Protein AF-A0A0G0KDI8-F1 (afdb_monomer_lite)

pLDDT: mean 92.57, std 6.48, range [63.03, 98.62]

Structure (mmCIF, N/CA/C/O backbone):
data_AF-A0A0G0KDI8-F1
#
_entry.id   AF-A0A0G0KDI8-F1
#
loop_
_atom_site.group_PDB
_atom_site.id
_atom_site.type_symbol
_atom_site.label_atom_id
_atom_site.label_alt_id
_atom_site.label_comp_id
_atom_site.label_asym_id
_atom_site.label_entity_id
_atom_site.label_seq_id
_atom_site.pdbx_PDB_ins_code
_atom_site.Cartn_x
_atom_site.Cartn_y
_atom_site.Cartn_z
_atom_site.occupancy
_atom_site.B_iso_or_equiv
_atom_site.auth_seq_id
_atom_site.auth_comp_id
_atom_site.auth_asym_id
_atom_site.auth_atom_id
_atom_site.pdbx_PDB_model_num
ATOM 1 N N . PHE A 1 1 ? 3.969 -15.361 -10.409 1.00 73.94 1 PHE A N 1
ATOM 2 C CA . PHE A 1 1 ? 3.063 -15.507 -11.571 1.00 73.94 1 PHE A CA 1
ATOM 3 C C . PHE A 1 1 ? 1.758 -14.800 -11.263 1.00 73.94 1 PHE A C 1
ATOM 5 O O . PHE A 1 1 ? 1.228 -15.011 -10.180 1.00 73.94 1 PHE A O 1
ATOM 12 N N . VAL A 1 2 ? 1.254 -13.973 -12.180 1.00 86.31 2 VAL A N 1
ATOM 13 C CA . VAL A 1 2 ? 0.004 -13.214 -12.009 1.00 86.31 2 VAL A CA 1
ATOM 14 C C . VAL A 1 2 ? -0.859 -13.410 -13.258 1.00 86.31 2 VAL A C 1
ATOM 16 O O . VAL A 1 2 ? -0.317 -13.529 -14.357 1.00 86.31 2 VAL A O 1
ATOM 19 N N . LYS A 1 3 ? -2.187 -13.508 -13.109 1.00 89.38 3 LYS A N 1
ATOM 20 C CA . LYS A 1 3 ? -3.103 -13.579 -14.260 1.00 89.38 3 LYS A CA 1
ATOM 21 C C . LYS A 1 3 ? -3.328 -12.170 -14.812 1.00 89.38 3 LYS A C 1
ATOM 23 O O . LYS A 1 3 ? -3.348 -11.210 -14.052 1.00 89.38 3 LYS A O 1
ATOM 28 N N . LYS A 1 4 ? -3.542 -12.052 -16.125 1.00 84.69 4 LYS A N 1
ATOM 29 C CA . LYS A 1 4 ? -3.704 -10.752 -16.804 1.00 84.69 4 LYS A CA 1
ATOM 30 C C . LYS A 1 4 ? -4.833 -9.888 -16.217 1.00 84.69 4 LYS A C 1
ATOM 32 O O . LYS A 1 4 ? -4.690 -8.673 -16.148 1.00 84.69 4 LYS A O 1
ATOM 37 N N . ASP A 1 5 ? -5.912 -10.522 -15.766 1.00 88.94 5 ASP A N 1
ATOM 38 C CA . ASP A 1 5 ? -7.102 -9.845 -15.231 1.00 88.94 5 ASP A CA 1
ATOM 39 C C . ASP A 1 5 ? -7.124 -9.798 -13.691 1.00 88.94 5 ASP A C 1
ATOM 41 O O . ASP A 1 5 ? -8.166 -9.582 -13.076 1.00 88.94 5 ASP A O 1
ATOM 45 N N . SER A 1 6 ? -5.989 -10.060 -13.037 1.00 92.12 6 SER A N 1
ATOM 46 C CA . SER A 1 6 ? -5.886 -9.940 -11.584 1.00 92.12 6 SER A CA 1
ATOM 47 C C . SER A 1 6 ? -5.852 -8.475 -11.152 1.00 92.12 6 SER A C 1
ATOM 49 O O . SER A 1 6 ? -5.114 -7.670 -11.715 1.00 92.12 6 SER A O 1
ATOM 51 N N . VAL A 1 7 ? -6.588 -8.169 -10.082 1.00 94.50 7 VAL A N 1
ATOM 52 C CA . VAL A 1 7 ? -6.376 -6.960 -9.280 1.00 94.50 7 VAL A CA 1
ATOM 53 C C . VAL A 1 7 ? -5.267 -7.262 -8.283 1.00 94.50 7 VAL A C 1
ATOM 55 O O . VAL A 1 7 ? -5.380 -8.215 -7.509 1.00 94.50 7 VAL A O 1
ATOM 58 N N . VAL A 1 8 ? -4.193 -6.479 -8.314 1.00 94.94 8 VAL A N 1
ATOM 59 C CA . VAL A 1 8 ? -3.029 -6.693 -7.449 1.00 94.94 8 VAL A CA 1
ATOM 60 C C . VAL A 1 8 ? -2.939 -5.584 -6.410 1.00 94.94 8 VAL A C 1
ATOM 62 O O . VAL A 1 8 ? -3.027 -4.404 -6.729 1.00 94.94 8 VAL A O 1
ATOM 65 N N . ILE A 1 9 ? -2.753 -5.963 -5.152 1.00 95.62 9 ILE A N 1
ATOM 66 C CA . ILE A 1 9 ? -2.483 -5.025 -4.065 1.00 95.62 9 ILE A CA 1
ATOM 67 C C . ILE A 1 9 ? -1.054 -5.290 -3.608 1.00 95.62 9 ILE A C 1
ATOM 69 O O . ILE A 1 9 ? -0.752 -6.372 -3.110 1.00 95.62 9 ILE A O 1
ATOM 73 N N . ASP A 1 10 ? -0.192 -4.308 -3.827 1.00 95.12 10 ASP A N 1
ATOM 74 C CA . ASP A 1 10 ? 1.206 -4.300 -3.421 1.00 95.12 10 ASP A CA 1
ATOM 75 C C . ASP A 1 10 ? 1.326 -3.674 -2.029 1.00 95.12 10 ASP A C 1
ATOM 77 O O . ASP A 1 10 ? 1.137 -2.468 -1.845 1.00 95.12 10 ASP A O 1
ATOM 81 N N . ALA A 1 11 ? 1.589 -4.525 -1.040 1.00 95.31 11 ALA A N 1
ATOM 82 C CA . ALA A 1 11 ? 1.886 -4.118 0.330 1.00 95.31 11 ALA A CA 1
ATOM 83 C C . ALA A 1 11 ? 3.400 -4.068 0.607 1.00 95.31 11 ALA A C 1
ATOM 85 O O . ALA A 1 11 ? 3.801 -3.807 1.744 1.00 95.31 11 ALA A O 1
ATOM 86 N N . GLY A 1 12 ? 4.222 -4.322 -0.414 1.00 94.50 12 GLY A N 1
ATOM 87 C CA . GLY A 1 12 ? 5.669 -4.274 -0.351 1.00 94.50 12 GLY A CA 1
ATOM 88 C C . GLY A 1 12 ? 6.175 -2.859 -0.110 1.00 94.50 12 GLY A C 1
ATOM 89 O O . GLY A 1 12 ? 5.661 -1.872 -0.643 1.00 94.50 12 GLY A O 1
ATOM 90 N N . ALA A 1 13 ? 7.205 -2.765 0.721 1.00 94.94 13 ALA A N 1
ATOM 91 C CA . ALA A 1 13 ? 7.915 -1.528 0.998 1.00 94.94 13 ALA A CA 1
ATOM 92 C C . ALA A 1 13 ? 9.379 -1.864 1.278 1.00 94.94 13 ALA A C 1
ATOM 94 O O . ALA A 1 13 ? 9.761 -2.199 2.399 1.00 94.94 13 ALA A O 1
ATOM 95 N N . SER A 1 14 ? 10.193 -1.789 0.233 1.00 95.50 14 SER A N 1
ATOM 96 C CA . SER A 1 14 ? 11.644 -1.924 0.303 1.00 95.50 14 SER A CA 1
ATOM 97 C C . SER A 1 14 ? 12.313 -0.645 -0.191 1.00 95.50 14 SER A C 1
ATOM 99 O O . SER A 1 14 ? 11.724 0.116 -0.956 1.00 95.50 14 SER A O 1
ATOM 101 N N . GLU A 1 15 ? 13.537 -0.381 0.260 1.00 96.19 15 GLU A N 1
ATOM 102 C CA . GLU A 1 15 ? 14.316 0.767 -0.200 1.00 96.19 15 GLU A CA 1
ATOM 103 C C . GLU A 1 15 ? 15.558 0.287 -0.947 1.00 96.19 15 GLU A C 1
ATOM 105 O O . GLU A 1 15 ? 16.295 -0.580 -0.473 1.00 96.19 15 GLU A O 1
ATOM 110 N N . SER A 1 16 ? 15.800 0.863 -2.121 1.00 94.94 16 SER A N 1
ATOM 111 C CA . SER A 1 16 ? 17.015 0.636 -2.896 1.00 94.94 16 SER A CA 1
ATOM 112 C C . SER A 1 16 ? 17.437 1.929 -3.575 1.00 94.94 16 SER A C 1
ATOM 114 O O . SER A 1 16 ? 16.615 2.606 -4.189 1.00 94.94 16 SER A O 1
ATOM 116 N N . GLU A 1 17 ? 18.711 2.301 -3.430 1.00 95.44 17 GLU A N 1
ATOM 117 C CA . GLU A 1 17 ? 19.281 3.526 -4.018 1.00 95.44 17 GLU A CA 1
ATOM 118 C C . GLU A 1 17 ? 18.468 4.804 -3.708 1.00 95.44 17 GLU A C 1
ATOM 120 O O . GLU A 1 17 ? 18.323 5.696 -4.546 1.00 95.44 17 GLU A O 1
ATOM 125 N N . GLY A 1 18 ? 17.899 4.888 -2.499 1.00 94.69 18 GLY A N 1
ATOM 126 C CA . GLY A 1 18 ? 17.068 6.016 -2.062 1.00 94.69 18 GLY A CA 1
ATOM 127 C C . GLY A 1 18 ? 15.679 6.074 -2.707 1.00 94.69 18 GLY A C 1
ATOM 128 O O . GLY A 1 18 ? 15.018 7.112 -2.655 1.00 94.69 18 GLY A O 1
ATOM 129 N N . ARG A 1 19 ? 15.227 4.988 -3.345 1.00 93.31 19 ARG A N 1
ATOM 130 C CA . ARG A 1 19 ? 13.881 4.848 -3.910 1.00 93.31 19 ARG A CA 1
ATOM 131 C C . ARG A 1 19 ? 13.089 3.802 -3.147 1.00 93.31 19 ARG A C 1
ATOM 133 O O . ARG A 1 19 ? 13.607 2.731 -2.840 1.00 93.31 19 ARG A O 1
ATOM 140 N N . LEU A 1 20 ? 11.817 4.107 -2.908 1.00 94.25 20 LEU A N 1
ATOM 141 C CA . LEU A 1 20 ? 10.861 3.145 -2.377 1.00 94.25 20 LEU A CA 1
ATOM 142 C C . LEU A 1 20 ? 10.367 2.240 -3.510 1.00 94.25 20 LEU A C 1
ATOM 144 O O . LEU A 1 20 ? 9.907 2.739 -4.537 1.00 94.25 20 LEU A O 1
ATOM 148 N N . LEU A 1 21 ? 10.457 0.931 -3.304 1.00 94.88 21 LEU A N 1
ATOM 149 C CA 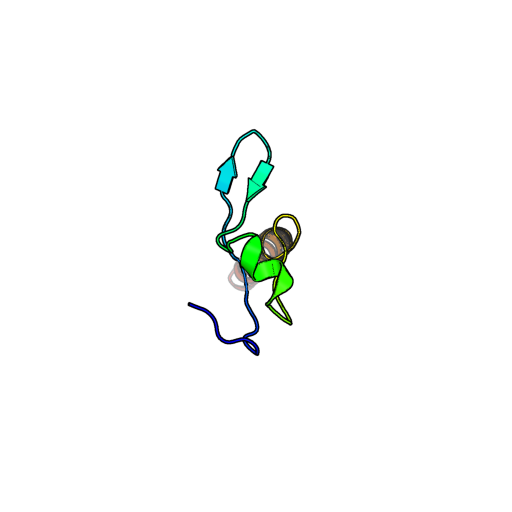. LEU A 1 21 ? 10.075 -0.116 -4.244 1.00 94.88 21 LEU A CA 1
ATOM 150 C C . LEU A 1 21 ? 9.050 -1.056 -3.598 1.00 94.88 21 LEU A C 1
ATOM 152 O O . LEU A 1 21 ? 9.142 -1.365 -2.406 1.00 94.88 21 LEU A O 1
ATOM 156 N N . GLY A 1 22 ? 8.079 -1.496 -4.397 1.00 94.31 22 GLY A N 1
ATOM 157 C CA . GLY A 1 22 ? 7.107 -2.522 -4.022 1.00 94.31 22 GLY A CA 1
ATOM 158 C C . GLY A 1 22 ? 7.609 -3.940 -4.301 1.00 94.31 22 GLY A C 1
ATOM 159 O O . GLY A 1 22 ? 8.754 -4.134 -4.714 1.00 94.31 22 GLY A O 1
ATOM 160 N N . ASP A 1 23 ? 6.742 -4.928 -4.099 1.00 94.38 23 ASP A N 1
ATOM 161 C CA . ASP A 1 23 ? 7.042 -6.340 -4.375 1.00 94.38 23 ASP A CA 1
ATOM 162 C C . ASP A 1 23 ? 6.786 -6.721 -5.844 1.00 94.38 23 ASP A C 1
ATOM 164 O O . ASP A 1 23 ? 7.183 -7.799 -6.303 1.00 94.38 23 ASP A O 1
ATOM 168 N N . ILE A 1 24 ? 6.095 -5.862 -6.599 1.00 92.38 24 ILE A N 1
ATOM 169 C CA . ILE A 1 24 ? 5.801 -6.091 -8.013 1.00 92.38 24 ILE A CA 1
ATOM 170 C C . ILE A 1 24 ? 7.037 -5.791 -8.874 1.00 92.38 24 ILE A C 1
ATOM 172 O O . ILE A 1 24 ? 7.628 -4.718 -8.810 1.00 92.38 24 ILE A O 1
ATOM 176 N N . ASP A 1 25 ? 7.383 -6.737 -9.753 1.00 91.06 25 ASP A N 1
ATOM 177 C CA . ASP A 1 25 ? 8.383 -6.512 -10.801 1.00 91.06 25 ASP A CA 1
ATOM 178 C C . ASP A 1 25 ? 7.913 -5.386 -11.753 1.00 91.06 25 ASP A C 1
ATOM 180 O O . ASP A 1 25 ? 6.808 -5.492 -12.300 1.00 91.06 25 ASP A O 1
ATOM 184 N N . PRO A 1 26 ? 8.734 -4.353 -12.034 1.00 87.75 26 PRO A N 1
ATOM 185 C CA . PRO A 1 26 ? 8.370 -3.239 -12.916 1.00 87.75 26 PRO A CA 1
ATOM 186 C C . PRO A 1 26 ? 7.874 -3.648 -14.313 1.00 87.75 26 PRO A C 1
ATOM 188 O O . PRO A 1 26 ? 7.136 -2.909 -14.967 1.00 87.75 26 PRO A O 1
ATOM 191 N N . VAL A 1 27 ? 8.257 -4.828 -14.813 1.00 89.44 27 VAL A N 1
ATOM 192 C CA . VAL A 1 27 ? 7.749 -5.360 -16.086 1.00 89.44 27 VAL A CA 1
ATOM 193 C C . VAL A 1 27 ? 6.251 -5.673 -16.004 1.00 89.44 27 VAL A C 1
ATOM 195 O O . VAL A 1 27 ? 5.532 -5.486 -16.989 1.00 89.44 27 VAL A O 1
ATOM 198 N N . LEU A 1 28 ? 5.758 -6.114 -14.843 1.00 88.56 28 LEU A N 1
ATOM 199 C CA . LEU A 1 28 ? 4.348 -6.446 -14.631 1.00 88.56 28 LEU A CA 1
ATOM 200 C C . LEU A 1 28 ? 3.455 -5.207 -14.552 1.00 88.56 28 LEU A C 1
ATOM 202 O O . LEU A 1 28 ? 2.291 -5.299 -14.937 1.00 88.56 28 LEU A O 1
ATOM 206 N N . GLU A 1 29 ? 3.984 -4.045 -14.164 1.00 85.19 29 GLU A N 1
ATOM 207 C CA . GLU A 1 29 ? 3.225 -2.784 -14.128 1.00 85.19 29 GLU A CA 1
ATOM 208 C C . GLU A 1 29 ? 2.614 -2.418 -15.491 1.00 85.19 29 GLU A C 1
ATOM 210 O O . GLU A 1 29 ? 1.548 -1.815 -15.561 1.00 85.19 29 GLU A O 1
ATOM 215 N N . LYS A 1 30 ? 3.252 -2.834 -16.594 1.00 85.69 30 LYS A N 1
ATOM 216 C CA . LYS A 1 30 ? 2.752 -2.608 -17.964 1.00 85.69 30 LYS A CA 1
ATOM 217 C C . LYS A 1 30 ? 1.721 -3.639 -18.426 1.00 85.69 30 LYS A C 1
ATOM 219 O O . LYS A 1 30 ? 1.094 -3.454 -19.466 1.00 85.69 30 LYS A O 1
ATOM 224 N N . VAL A 1 31 ? 1.605 -4.758 -17.714 1.00 88.62 31 VAL A N 1
ATOM 225 C CA . VAL A 1 31 ? 0.771 -5.908 -18.097 1.00 88.62 31 VAL A CA 1
ATOM 226 C C . VAL A 1 31 ? -0.505 -5.967 -17.261 1.00 88.62 31 VAL A C 1
ATOM 228 O O . VAL A 1 31 ? -1.543 -6.403 -17.761 1.00 88.62 31 VAL A O 1
ATOM 231 N N . LEU A 1 32 ? -0.429 -5.548 -15.998 1.00 90.12 32 LEU A N 1
ATOM 232 C CA . LEU A 1 32 ? -1.550 -5.546 -15.068 1.00 90.12 32 LEU A CA 1
ATOM 233 C C . LEU A 1 32 ? -2.561 -4.456 -15.430 1.00 90.12 32 LEU A C 1
ATOM 235 O O . LEU A 1 32 ? -2.203 -3.304 -15.652 1.00 90.12 32 LEU A O 1
ATOM 239 N N . GLN A 1 33 ? -3.845 -4.818 -15.440 1.00 90.31 33 GLN A N 1
ATOM 240 C CA . GLN A 1 33 ? -4.928 -3.850 -15.653 1.00 90.31 33 GLN A CA 1
ATOM 241 C C . GLN A 1 33 ? -5.189 -2.990 -14.414 1.00 90.31 33 GLN A C 1
ATOM 243 O O . GLN A 1 33 ? -5.668 -1.864 -14.525 1.00 90.31 33 GLN A O 1
ATOM 248 N N . THR A 1 34 ? -4.926 -3.522 -13.219 1.00 93.69 34 THR A N 1
ATOM 249 C CA . THR A 1 34 ? -5.178 -2.821 -11.958 1.00 93.69 34 THR A CA 1
ATOM 250 C C . THR A 1 34 ? -4.176 -3.270 -10.908 1.00 93.69 34 THR A C 1
ATOM 252 O O . THR A 1 34 ? -4.105 -4.454 -10.572 1.00 93.69 34 THR A O 1
ATOM 255 N N . TYR A 1 35 ? -3.423 -2.314 -10.373 1.00 94.31 35 TYR A N 1
ATOM 256 C CA . TYR A 1 35 ? -2.504 -2.540 -9.268 1.00 94.31 35 TYR A CA 1
ATOM 257 C C . TYR A 1 35 ? -2.366 -1.285 -8.398 1.00 94.31 35 TYR A C 1
ATOM 259 O O . TYR A 1 35 ? -2.720 -0.185 -8.829 1.00 94.31 35 TYR A O 1
ATOM 267 N N . THR A 1 36 ? -1.861 -1.436 -7.174 1.00 95.75 36 THR A N 1
ATOM 268 C CA . THR A 1 36 ? -1.510 -0.292 -6.321 1.00 95.75 36 THR A CA 1
ATOM 269 C C . THR A 1 36 ? -0.055 0.127 -6.557 1.00 95.75 36 THR A C 1
ATOM 271 O O . THR A 1 36 ? 0.823 -0.729 -6.450 1.00 95.75 36 THR A O 1
ATOM 274 N N . PRO A 1 37 ? 0.235 1.411 -6.828 1.00 93.56 37 PRO A N 1
ATOM 275 C CA . PRO A 1 37 ? 1.601 1.864 -7.072 1.00 93.56 37 PRO A CA 1
ATOM 276 C C . PRO A 1 37 ? 2.416 1.960 -5.778 1.00 93.56 37 PRO A C 1
ATOM 278 O O . PRO A 1 37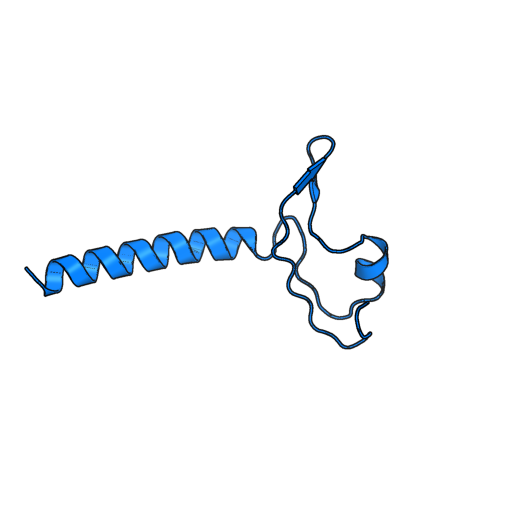 ? 1.872 2.201 -4.696 1.00 93.56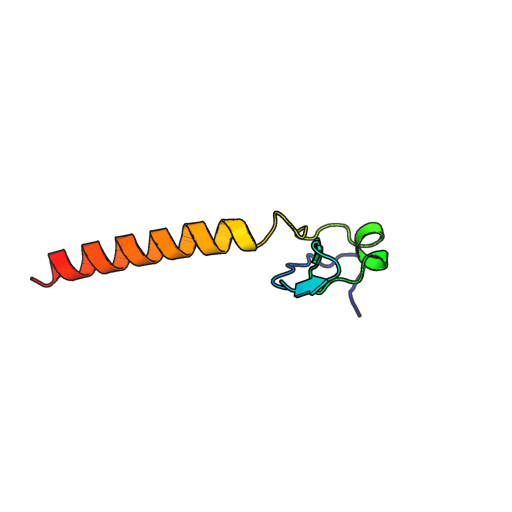 37 PRO A O 1
ATOM 281 N N . VAL A 1 38 ? 3.738 1.865 -5.903 1.00 94.06 38 VAL A N 1
ATOM 282 C CA . VAL A 1 38 ? 4.681 2.188 -4.829 1.00 94.06 38 VAL A CA 1
ATOM 283 C C . VAL A 1 38 ? 5.671 3.234 -5.355 1.00 94.06 38 VAL A C 1
ATOM 285 O O . VAL A 1 38 ? 6.350 2.966 -6.344 1.00 94.06 38 VAL A O 1
ATOM 288 N N . PRO A 1 39 ? 5.761 4.431 -4.740 1.00 92.81 39 PRO A N 1
ATOM 289 C CA . PRO A 1 39 ? 4.973 4.931 -3.606 1.00 92.81 39 PRO A CA 1
ATOM 290 C C . PRO A 1 39 ? 3.515 5.287 -3.970 1.00 92.81 39 PRO A C 1
ATOM 292 O O . PRO A 1 39 ? 3.180 5.508 -5.130 1.00 92.81 39 PRO A O 1
ATOM 295 N N . GLY A 1 40 ? 2.656 5.418 -2.950 1.00 91.75 40 GLY A N 1
ATOM 296 C CA . GLY A 1 40 ? 1.313 6.014 -3.080 1.00 91.75 40 GLY A CA 1
ATOM 297 C C . GLY A 1 40 ? 0.122 5.053 -2.985 1.00 91.75 40 GLY A C 1
ATOM 298 O O . GLY A 1 40 ? -1.012 5.517 -2.943 1.00 91.75 40 GLY A O 1
ATOM 299 N N . GLY A 1 41 ? 0.359 3.743 -2.917 1.00 94.69 41 GLY A N 1
ATOM 300 C CA . GLY A 1 41 ? -0.668 2.710 -2.776 1.00 94.69 41 GLY A CA 1
ATOM 301 C C . GLY A 1 41 ? -1.061 2.432 -1.325 1.00 94.69 41 GLY A C 1
ATOM 302 O O . GLY A 1 41 ? -1.758 3.218 -0.687 1.00 94.69 41 GLY A O 1
ATOM 303 N N . VAL A 1 42 ? -0.626 1.290 -0.791 1.00 96.94 42 VAL A N 1
ATOM 304 C CA . VAL A 1 42 ? -1.037 0.808 0.541 1.00 96.94 42 VAL A CA 1
ATOM 305 C C . VAL A 1 42 ? -0.521 1.691 1.687 1.00 96.94 42 VAL A C 1
ATOM 307 O O . VAL A 1 42 ? -1.227 1.876 2.675 1.00 96.94 42 VAL A O 1
ATOM 310 N N . GLY A 1 43 ? 0.667 2.292 1.555 1.00 95.94 43 GLY A N 1
ATOM 311 C CA . GLY A 1 43 ? 1.310 3.076 2.623 1.00 95.94 43 GLY A CA 1
ATOM 312 C C . GLY A 1 43 ? 0.424 4.169 3.252 1.00 95.94 43 GLY A C 1
ATOM 313 O O . GLY A 1 43 ? 0.209 4.139 4.467 1.00 95.94 43 GLY A O 1
ATOM 314 N N . PRO A 1 44 ? -0.139 5.111 2.468 1.00 96.69 44 PRO A N 1
ATOM 315 C CA . PRO A 1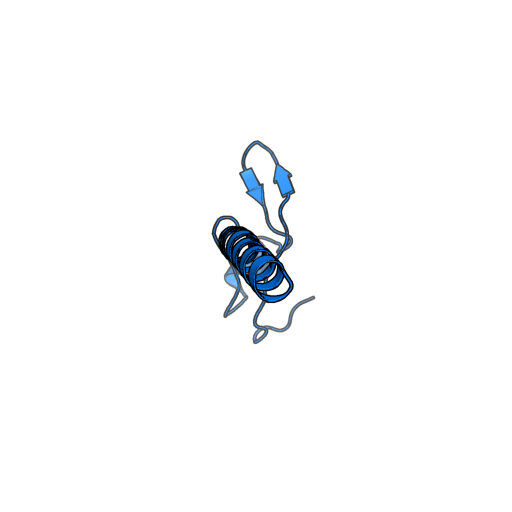 44 ? -1.061 6.125 2.987 1.00 96.69 44 PRO A CA 1
ATOM 316 C C . PRO A 1 44 ? -2.300 5.549 3.691 1.00 96.69 44 PRO A C 1
ATOM 318 O O . PRO A 1 44 ? -2.746 6.095 4.702 1.00 96.69 44 PRO A O 1
ATOM 321 N N . VAL A 1 45 ? -2.835 4.425 3.201 1.00 97.19 45 VAL A N 1
ATOM 322 C CA . VAL A 1 45 ? -3.991 3.748 3.811 1.00 97.19 45 VAL A CA 1
ATOM 323 C C . VAL A 1 45 ? -3.617 3.169 5.174 1.00 97.19 45 VAL A C 1
ATOM 325 O O . VAL A 1 45 ? -4.377 3.328 6.128 1.00 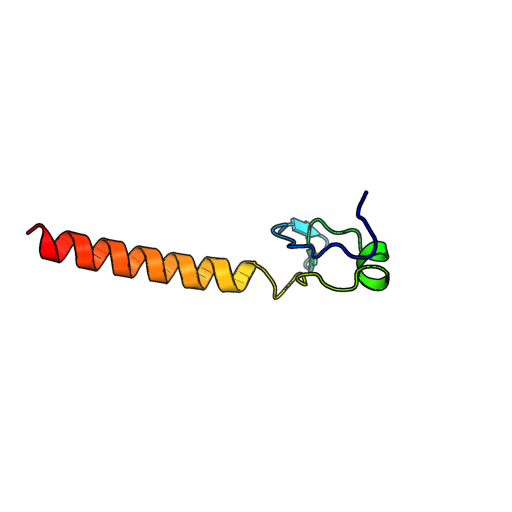97.19 45 VAL A O 1
ATOM 328 N N . THR A 1 46 ? -2.429 2.575 5.306 1.00 96.81 46 THR A N 1
ATOM 329 C CA . THR A 1 46 ? -1.920 2.061 6.587 1.00 96.81 46 THR A CA 1
ATOM 330 C C . THR A 1 46 ? -1.848 3.158 7.647 1.00 96.81 46 THR A C 1
ATOM 332 O O . THR A 1 46 ? -2.290 2.947 8.774 1.00 96.81 46 THR A O 1
ATOM 335 N N . VAL A 1 47 ? -1.354 4.352 7.295 1.00 97.62 47 VAL A N 1
ATOM 336 C CA . VAL A 1 47 ? -1.291 5.491 8.228 1.00 97.62 47 VAL A CA 1
ATOM 337 C C . VAL A 1 47 ? -2.693 5.946 8.637 1.00 97.62 47 VAL A C 1
ATOM 339 O O . VAL A 1 47 ? -2.952 6.147 9.823 1.00 97.62 47 VAL A O 1
ATOM 342 N N . ALA A 1 48 ? -3.620 6.064 7.683 1.00 98.12 48 ALA A N 1
ATOM 343 C CA . ALA A 1 48 ? -5.001 6.437 7.981 1.00 98.12 48 ALA A CA 1
ATOM 344 C C . ALA A 1 48 ? -5.666 5.438 8.944 1.00 98.12 48 ALA A C 1
ATOM 346 O O . ALA A 1 48 ? -6.293 5.838 9.927 1.00 98.12 48 ALA A O 1
ATOM 347 N N . TYR A 1 49 ? -5.479 4.138 8.708 1.00 98.19 49 TYR A N 1
ATOM 348 C CA . TYR A 1 49 ? -6.033 3.094 9.568 1.00 98.19 49 TYR A CA 1
ATOM 349 C C . TYR A 1 49 ? -5.347 3.004 10.930 1.00 98.19 49 TYR A C 1
ATOM 351 O O . TYR A 1 49 ? -6.021 2.706 11.912 1.00 98.19 49 TYR A O 1
ATOM 359 N N . LEU A 1 50 ? -4.055 3.324 11.039 1.00 98.56 50 LEU A N 1
ATOM 360 C CA . LEU A 1 50 ? -3.388 3.443 12.337 1.00 98.56 50 LEU A CA 1
ATOM 361 C C . LEU A 1 50 ? -4.085 4.492 13.216 1.00 98.56 50 LEU A C 1
ATOM 363 O O . LEU A 1 50 ? -4.416 4.207 14.366 1.00 98.56 50 LEU A O 1
ATOM 367 N N . PHE A 1 51 ? -4.367 5.677 12.667 1.00 98.62 51 PHE A N 1
ATOM 368 C CA . PHE A 1 51 ? -5.091 6.721 13.396 1.00 98.62 51 PHE A CA 1
ATOM 369 C C . PHE A 1 51 ? -6.549 6.352 13.663 1.00 98.62 51 PHE A C 1
ATOM 371 O O . PHE A 1 51 ? -7.051 6.615 14.753 1.00 98.62 51 PHE A O 1
ATOM 378 N N . SER A 1 52 ? -7.225 5.710 12.708 1.00 98.56 52 SER A N 1
ATOM 379 C CA . SER A 1 52 ? -8.595 5.232 12.911 1.00 98.56 52 SER A CA 1
ATOM 380 C C . SER A 1 52 ? -8.674 4.233 14.069 1.00 98.56 52 SER A C 1
ATOM 382 O O . SER A 1 52 ? -9.517 4.386 14.953 1.00 98.56 52 SER A O 1
ATOM 384 N N . ASN A 1 53 ? -7.744 3.275 14.120 1.00 98.38 53 ASN A N 1
ATOM 385 C CA . ASN A 1 53 ? -7.658 2.293 15.197 1.00 98.38 53 ASN A CA 1
ATOM 3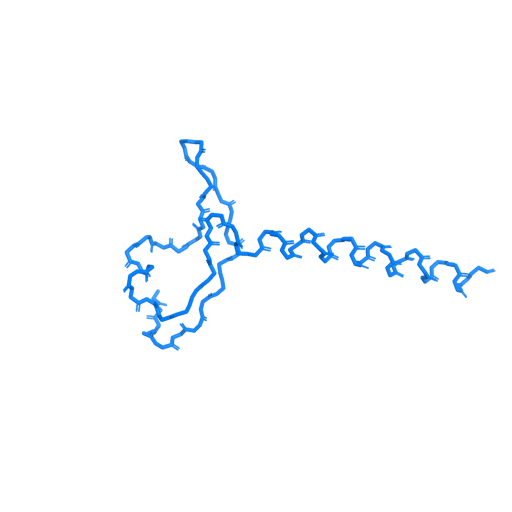86 C C . ASN A 1 53 ? -7.325 2.950 16.543 1.00 98.38 53 ASN A C 1
ATOM 388 O O . ASN A 1 53 ? -7.892 2.568 17.565 1.00 98.38 53 ASN A O 1
ATOM 392 N N . LEU A 1 54 ? -6.446 3.957 16.549 1.00 98.19 54 LEU A N 1
ATOM 393 C CA . LEU A 1 54 ? -6.120 4.725 17.751 1.00 98.19 54 LEU A CA 1
ATOM 394 C C . LEU A 1 54 ? -7.350 5.448 18.317 1.00 98.19 54 LEU A C 1
ATOM 396 O O . LEU A 1 54 ? -7.629 5.338 19.508 1.00 98.19 54 LEU A O 1
ATOM 400 N N . ILE A 1 55 ? -8.097 6.161 17.468 1.00 98.38 55 ILE A N 1
ATOM 401 C CA . ILE A 1 55 ? -9.320 6.872 17.873 1.00 98.38 55 ILE A CA 1
ATOM 402 C C . ILE A 1 55 ? -10.349 5.879 18.416 1.00 98.38 55 ILE A C 1
ATOM 404 O O . ILE A 1 55 ? -10.922 6.104 19.479 1.00 98.38 55 ILE A O 1
ATOM 408 N N . PHE A 1 56 ? -10.543 4.755 17.725 1.00 98.12 56 PHE A N 1
ATOM 409 C CA . PHE A 1 56 ? -11.459 3.708 18.163 1.00 98.12 56 PHE A CA 1
ATOM 410 C C . PHE A 1 56 ? -11.095 3.164 19.553 1.00 98.12 56 PHE A C 1
ATOM 412 O O . PHE A 1 56 ? -11.962 3.068 20.421 1.00 98.12 56 PHE A O 1
ATOM 419 N N . ALA A 1 57 ? -9.815 2.874 19.798 1.00 97.94 57 ALA A N 1
ATOM 420 C CA . ALA A 1 57 ? -9.340 2.391 21.094 1.00 97.94 57 ALA A CA 1
ATOM 421 C C . ALA A 1 57 ? -9.518 3.433 22.216 1.00 97.94 57 ALA A C 1
ATOM 423 O O . ALA A 1 57 ? -9.912 3.081 23.332 1.00 97.94 57 ALA A O 1
ATOM 424 N N . ALA A 1 58 ? -9.278 4.715 21.923 1.00 97.81 58 ALA A N 1
ATOM 425 C CA . ALA A 1 58 ? -9.498 5.804 22.873 1.00 97.81 58 ALA A CA 1
ATOM 426 C C . ALA A 1 58 ? -10.982 5.913 23.265 1.00 97.81 58 ALA A C 1
ATOM 428 O O . ALA A 1 58 ? -11.306 5.899 24.451 1.00 97.81 58 ALA A O 1
ATOM 429 N N . MET A 1 59 ? -11.887 5.901 22.280 1.00 97.38 59 MET A N 1
ATOM 430 C CA . MET A 1 59 ? -13.335 5.951 22.517 1.00 97.38 59 MET A CA 1
ATOM 431 C C . MET A 1 59 ? -13.844 4.745 23.320 1.00 97.38 59 MET A C 1
ATOM 433 O O . MET A 1 59 ? -14.708 4.896 24.180 1.00 97.38 59 MET A O 1
ATOM 437 N N . GLN A 1 60 ? -13.309 3.544 23.075 1.00 95.81 60 GLN A N 1
ATOM 438 C CA . GLN A 1 60 ? -13.667 2.356 23.859 1.00 95.81 60 GLN A CA 1
ATOM 439 C C . GLN A 1 60 ? -13.205 2.442 25.316 1.00 95.81 60 GLN A C 1
ATOM 441 O O . GLN A 1 60 ? -13.887 1.941 26.206 1.00 95.81 60 GLN A O 1
ATOM 446 N N . THR A 1 61 ? -12.054 3.064 25.572 1.00 92.38 61 THR A N 1
ATOM 447 C CA . THR A 1 61 ? -11.543 3.242 26.938 1.00 92.38 61 THR A CA 1
ATOM 448 C C . THR A 1 61 ? -12.441 4.190 27.736 1.00 92.38 61 THR A C 1
ATOM 450 O O . THR A 1 61 ? -12.733 3.916 28.899 1.00 92.38 61 THR A O 1
ATOM 453 N N . GLU A 1 62 ? -12.949 5.251 27.099 1.00 86.44 62 GLU A N 1
ATOM 454 C CA . GLU A 1 62 ? -13.898 6.189 27.715 1.00 86.44 62 GLU A CA 1
ATOM 455 C C . GLU A 1 62 ? -15.260 5.550 28.025 1.00 86.44 62 GLU A C 1
ATOM 457 O O . GLU A 1 62 ? -15.863 5.879 29.036 1.00 86.44 62 GLU A O 1
ATOM 462 N N . GLN A 1 63 ? -15.744 4.622 27.194 1.00 77.38 63 GLN A N 1
ATOM 463 C CA . GLN A 1 63 ? -17.034 3.944 27.411 1.00 77.38 63 GLN A CA 1
ATOM 464 C C . GLN A 1 63 ? -17.003 2.881 28.518 1.00 77.38 63 GLN A C 1
ATOM 466 O O . GLN A 1 63 ? -18.053 2.512 29.041 1.00 77.38 63 GLN A O 1
ATOM 471 N N . ASN A 1 64 ? -15.816 2.366 28.843 1.00 74.81 64 ASN A N 1
ATOM 472 C CA . ASN A 1 64 ? -15.612 1.332 29.859 1.00 74.81 64 ASN A CA 1
ATOM 473 C C . ASN A 1 64 ? -15.137 1.894 31.214 1.00 74.81 64 ASN A C 1
ATOM 475 O O . ASN A 1 64 ? -14.879 1.108 32.129 1.00 74.81 64 ASN A O 1
ATOM 479 N N . SER A 1 65 ? -14.982 3.218 31.318 1.00 63.03 65 SER A N 1
ATOM 480 C CA . SER A 1 65 ? -14.651 3.953 32.549 1.00 63.03 65 SER A CA 1
ATOM 481 C C . SER A 1 65 ? -15.908 4.552 33.174 1.00 63.03 65 SER A C 1
ATOM 483 O O . SER A 1 65 ? -15.977 4.575 34.422 1.00 63.03 65 SER A O 1
#

Sequence (65 aa):
FVKKDSVVIDAGASESEGRLLGDIDPVLEKVLQTYTPVPGGVGPVTVAYLFSNLIFAAMQTEQNS

Secondary structure (DSSP, 8-state):
---TT-EE-----EEETTEEE-SS-TTGGGT-SEE--TTTSHHHHHHHHHHHHHHHHHHHHHHT-

Foldseek 3Di:
DDDLADAEEWPAFDDDPNATDTPDDPVCVVRHPHYADPPPGCVVVVVVVVVVVVVVVVVVVVVVD

Radius of gyration: 16.96 Å; chains: 1; bounding box: 36×22×51 Å

Organism: NCBI:txid1618336

InterPro domains:
  IPR020631 Tetrahydrofolate dehydrogenase/cyclohydrolase, NAD(P)-binding domain [PF02882] (2-60)
  IPR036291 NAD(P)-binding domain superfamily [SSF51735] (2-59)